Protein AF-A0A9D0LJM7-F1 (afdb_monomer)

Mean predicted aligned error: 14.71 Å

Secondary structure (DSSP, 8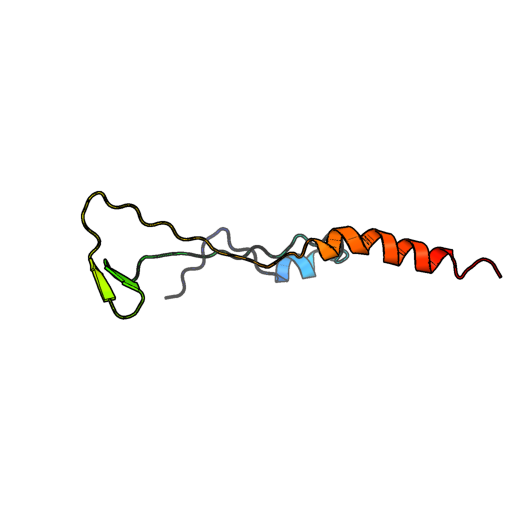-state):
-----TT---THHHHHTT--TTT-PPPP-------SSSEEEETTEEEE--TT-------------HHHHHHHHHHHHHHHTTS--

Sequence (85 aa):
MEYVSADAQTGEEVREAGLPPMLAQPLRYKALVTLHEGALVREGRRYQLSAGMHVTAEILLGRRTVAEYLLSPVWRVWHEAGRER

Solvent-accessible surface area (backbone atoms only — not comparable to full-atom values): 6212 Å² total; per-residue (Å²): 136,86,86,83,59,99,83,62,64,64,77,63,64,61,65,75,65,72,58,60,76,90,74,53,73,79,88,61,80,84,81,87,88,77,81,92,56,72,48,51,76,54,95,94,41,78,43,77,66,54,94,92,67,85,86,86,87,83,87,80,90,73,85,85,61,70,61,60,68,68,46,56,62,57,62,58,53,60,68,58,69,68,71,80,120

pLDDT: mean 72.0, std 15.67, range [41.22, 95.06]

Structure (mmCIF, N/CA/C/O backbone):
data_AF-A0A9D0LJM7-F1
#
_entry.id   AF-A0A9D0LJM7-F1
#
loop_
_atom_site.group_PDB
_atom_site.id
_atom_site.type_symbol
_atom_site.label_atom_id
_atom_site.label_alt_id
_atom_site.label_comp_id
_atom_site.label_asym_id
_atom_site.label_entity_id
_atom_site.label_seq_id
_atom_site.pdbx_PDB_ins_code
_atom_site.Cartn_x
_atom_site.Cartn_y
_atom_site.Cartn_z
_atom_site.occupancy
_atom_site.B_iso_or_equiv
_atom_site.auth_seq_id
_atom_site.auth_comp_id
_atom_site.auth_asym_id
_atom_site.auth_atom_id
_atom_site.pdbx_PDB_model_num
ATOM 1 N N . MET A 1 1 ? -21.120 9.616 -5.577 1.00 41.22 1 MET A N 1
ATOM 2 C CA . MET A 1 1 ? -20.483 10.944 -5.480 1.00 41.22 1 MET A CA 1
ATOM 3 C C . MET A 1 1 ? -19.034 10.744 -5.871 1.00 41.22 1 MET A C 1
ATOM 5 O O . MET A 1 1 ? -18.302 10.107 -5.124 1.00 41.22 1 MET A O 1
ATOM 9 N N . GLU A 1 2 ? -18.667 11.134 -7.083 1.00 49.91 2 GLU A N 1
ATOM 10 C CA . GLU A 1 2 ? -17.312 10.959 -7.608 1.00 49.91 2 GLU A CA 1
ATOM 11 C C . GLU A 1 2 ? -16.472 12.168 -7.174 1.00 49.91 2 GLU A C 1
ATOM 13 O O . GLU A 1 2 ? -16.837 13.309 -7.451 1.00 49.91 2 GLU A O 1
ATOM 18 N N . TYR A 1 3 ? -15.410 11.935 -6.400 1.00 54.31 3 TYR A N 1
ATOM 19 C CA . TYR A 1 3 ? -14.560 12.997 -5.859 1.00 54.31 3 TYR A CA 1
ATOM 20 C C . TYR A 1 3 ? -13.376 13.228 -6.796 1.00 54.31 3 TYR A C 1
ATOM 22 O O . TYR A 1 3 ? -12.358 12.542 -6.706 1.00 54.31 3 TYR A O 1
ATOM 30 N N . VAL A 1 4 ? -13.501 14.214 -7.681 1.00 54.41 4 VAL A N 1
ATOM 31 C CA . VAL A 1 4 ? -12.377 14.708 -8.484 1.00 54.41 4 VAL A CA 1
ATOM 32 C C . VAL A 1 4 ? -11.661 15.789 -7.680 1.00 54.41 4 VAL A C 1
ATOM 34 O O . VAL A 1 4 ? -12.271 16.743 -7.203 1.00 54.41 4 VAL A O 1
ATOM 37 N N . SER A 1 5 ? -10.362 15.604 -7.463 1.00 57.22 5 SER A N 1
ATOM 38 C CA . SER A 1 5 ? -9.533 16.582 -6.756 1.00 57.22 5 SER A CA 1
ATOM 39 C C . SER A 1 5 ? -8.957 17.627 -7.707 1.00 57.22 5 SER A C 1
ATOM 41 O O . SER A 1 5 ? -8.764 17.346 -8.885 1.00 57.22 5 SER A O 1
ATOM 43 N N . ALA A 1 6 ? -8.624 18.801 -7.168 1.00 57.41 6 ALA A N 1
ATOM 44 C CA . ALA A 1 6 ? -8.148 19.964 -7.922 1.00 57.41 6 ALA A CA 1
ATOM 45 C C . ALA A 1 6 ? -6.830 19.753 -8.704 1.00 57.41 6 ALA A C 1
ATOM 47 O O . ALA A 1 6 ? -6.473 20.591 -9.521 1.00 57.41 6 ALA A O 1
ATOM 48 N N . ASP A 1 7 ? -6.111 18.657 -8.454 1.00 62.78 7 ASP A N 1
ATOM 49 C CA . ASP A 1 7 ? -4.834 18.291 -9.074 1.00 62.78 7 ASP A CA 1
ATOM 50 C C . ASP A 1 7 ? -4.947 17.230 -10.189 1.00 62.78 7 ASP A C 1
ATOM 52 O O . ASP A 1 7 ? -3.930 16.802 -10.734 1.00 62.78 7 ASP A O 1
ATOM 56 N N . ALA A 1 8 ? -6.157 16.776 -10.536 1.00 57.88 8 ALA A N 1
ATOM 57 C CA . ALA A 1 8 ? -6.350 15.820 -11.626 1.00 57.88 8 ALA A CA 1
ATOM 58 C C . ALA A 1 8 ? -6.215 16.512 -12.997 1.00 57.88 8 ALA A C 1
ATOM 60 O O . ALA A 1 8 ? -7.050 17.336 -13.360 1.00 57.88 8 ALA A O 1
ATOM 61 N N . GLN A 1 9 ? -5.187 16.154 -13.773 1.00 59.84 9 GLN A N 1
ATOM 62 C CA . GLN A 1 9 ? -5.038 16.609 -15.160 1.00 59.84 9 GLN A CA 1
ATOM 63 C C . GLN A 1 9 ? -5.704 15.625 -16.124 1.00 59.84 9 GLN A C 1
ATOM 65 O O . GLN A 1 9 ? -5.442 14.420 -16.083 1.00 59.84 9 GLN A O 1
ATOM 70 N N . THR A 1 10 ? -6.553 16.143 -17.009 1.00 56.59 10 THR A N 1
ATOM 71 C CA . THR A 1 10 ? -7.266 15.345 -18.016 1.00 56.59 10 THR A CA 1
ATOM 72 C C . THR A 1 10 ? -6.492 15.390 -19.332 1.00 56.59 10 THR A C 1
ATOM 74 O O . THR A 1 10 ? -5.972 16.433 -19.717 1.00 56.59 10 THR A O 1
ATOM 77 N N . GLY A 1 11 ? -6.410 14.270 -20.056 1.00 53.22 11 GLY A N 1
ATOM 78 C CA . GLY A 1 11 ? -5.607 14.157 -21.285 1.00 53.22 11 GLY A CA 1
ATOM 79 C C . GLY A 1 11 ? -6.008 15.079 -22.450 1.00 53.22 11 GLY A C 1
ATOM 80 O O . GLY A 1 11 ? -5.308 15.096 -23.462 1.00 53.22 11 GLY A O 1
ATOM 81 N N . GLU A 1 12 ? -7.097 15.843 -22.332 1.00 54.59 12 GLU A N 1
ATOM 82 C CA . GLU A 1 12 ? -7.512 16.845 -23.323 1.00 54.59 12 GLU A CA 1
ATOM 83 C C . GLU A 1 12 ? -6.530 18.024 -23.421 1.00 54.59 12 GLU A C 1
ATOM 85 O O . GLU A 1 12 ? -6.217 18.449 -24.532 1.00 54.59 12 GLU A O 1
ATOM 90 N N . GLU A 1 13 ? -5.920 18.446 -22.305 1.00 55.31 13 GLU A N 1
ATOM 91 C CA . GLU A 1 13 ? -4.944 19.554 -22.265 1.00 55.31 13 GLU A CA 1
ATOM 92 C C . GLU A 1 13 ? -3.693 19.262 -23.123 1.00 55.31 13 GLU A C 1
ATOM 94 O O . GLU A 1 13 ? -3.094 20.153 -23.724 1.00 55.31 13 GLU A O 1
ATOM 99 N N . VAL A 1 14 ? -3.309 17.983 -23.230 1.00 51.09 14 VAL A N 1
ATOM 100 C CA . VAL A 1 14 ? -2.144 17.527 -24.011 1.00 51.09 14 VAL A CA 1
ATOM 101 C C . VAL A 1 14 ? -2.433 17.543 -25.517 1.00 51.09 14 VAL A C 1
ATOM 103 O O . VAL A 1 14 ? -1.524 17.759 -26.319 1.00 51.09 14 VAL A O 1
ATOM 106 N N . ARG A 1 15 ? -3.696 17.329 -25.914 1.00 53.59 15 ARG A N 1
ATOM 107 C CA . ARG A 1 15 ? -4.126 17.352 -27.323 1.00 53.59 15 ARG A CA 1
ATOM 108 C C . ARG A 1 15 ? -4.250 18.781 -27.843 1.00 53.59 15 ARG A C 1
ATOM 110 O O . ARG A 1 15 ? -3.921 19.027 -29.000 1.00 53.59 15 ARG A O 1
ATOM 117 N N . GLU A 1 16 ? -4.684 19.704 -26.988 1.00 56.19 16 GLU A N 1
ATOM 118 C CA . GLU A 1 16 ? -4.852 21.121 -27.323 1.00 56.19 16 GLU A CA 1
ATOM 119 C C . GLU A 1 16 ? -3.502 21.856 -27.451 1.00 56.19 16 GLU A C 1
ATOM 121 O O . GLU A 1 16 ? -3.357 22.755 -28.276 1.00 56.19 16 GLU A O 1
ATOM 126 N N . ALA A 1 17 ? -2.466 21.409 -26.727 1.00 61.97 17 ALA A N 1
ATOM 127 C CA . ALA A 1 17 ? -1.123 21.999 -26.767 1.00 61.97 17 ALA A CA 1
ATOM 128 C C . ALA A 1 17 ? -0.294 21.680 -28.036 1.00 61.97 17 ALA A C 1
ATOM 130 O O . ALA A 1 17 ? 0.793 22.233 -28.202 1.00 61.97 17 ALA A O 1
ATOM 131 N N . GLY A 1 18 ? -0.754 20.785 -28.925 1.00 56.31 18 GLY A N 1
ATOM 132 C CA . GLY A 1 18 ? -0.110 20.512 -30.225 1.00 56.31 18 GLY A CA 1
ATOM 133 C C . GLY A 1 18 ? 1.320 19.946 -30.168 1.00 56.31 18 GLY A C 1
ATOM 134 O O . GLY A 1 18 ? 2.039 19.978 -31.167 1.00 56.31 18 GLY A O 1
ATOM 135 N N . LEU A 1 19 ? 1.761 19.443 -29.011 1.00 58.78 19 LEU A N 1
ATOM 136 C CA . LEU A 1 19 ? 3.130 18.965 -28.812 1.00 58.78 19 LEU A CA 1
ATOM 137 C C . LEU A 1 19 ? 3.342 17.584 -29.463 1.00 58.78 19 LEU A C 1
ATOM 139 O O . LEU A 1 19 ? 2.478 16.709 -29.352 1.00 58.78 19 LEU A O 1
ATOM 143 N N . PRO A 1 20 ? 4.501 17.335 -30.106 1.00 55.09 20 PRO A N 1
ATOM 144 C CA . PRO A 1 20 ? 4.822 16.015 -30.634 1.00 55.09 20 PRO A CA 1
ATOM 145 C C . PRO A 1 20 ? 4.858 14.985 -29.488 1.00 55.09 20 PRO A C 1
ATOM 147 O O . PRO A 1 20 ? 5.378 15.292 -28.412 1.00 55.09 20 PRO A O 1
ATOM 150 N N . PRO A 1 21 ? 4.366 13.746 -29.696 1.00 54.62 21 PRO A N 1
ATOM 151 C CA . PRO A 1 21 ? 4.140 12.754 -28.634 1.00 54.62 21 PRO A CA 1
ATOM 152 C C . PRO A 1 21 ? 5.398 12.373 -27.838 1.00 54.62 21 PRO A C 1
ATOM 154 O O . PRO A 1 21 ? 5.296 11.844 -26.739 1.00 54.62 21 PRO A O 1
ATOM 157 N N . MET A 1 22 ? 6.588 12.682 -28.359 1.00 54.94 22 MET A N 1
ATOM 158 C CA . MET A 1 22 ? 7.870 12.475 -27.682 1.00 54.94 22 MET A CA 1
ATOM 159 C C . MET A 1 22 ? 8.154 13.497 -26.560 1.00 54.94 22 MET A C 1
ATOM 161 O O . MET A 1 22 ? 8.993 13.236 -25.704 1.00 54.94 22 MET A O 1
ATOM 165 N N . LEU A 1 23 ? 7.456 14.642 -26.553 1.00 51.84 23 LEU A N 1
ATOM 166 C CA . LEU A 1 23 ? 7.488 15.671 -25.500 1.00 51.84 23 LEU A CA 1
ATOM 167 C C . LEU A 1 23 ? 6.232 15.649 -24.610 1.00 51.84 23 LEU A C 1
ATOM 169 O O . LEU A 1 23 ? 6.170 16.382 -23.621 1.00 51.84 23 LEU A O 1
ATOM 173 N N . ALA A 1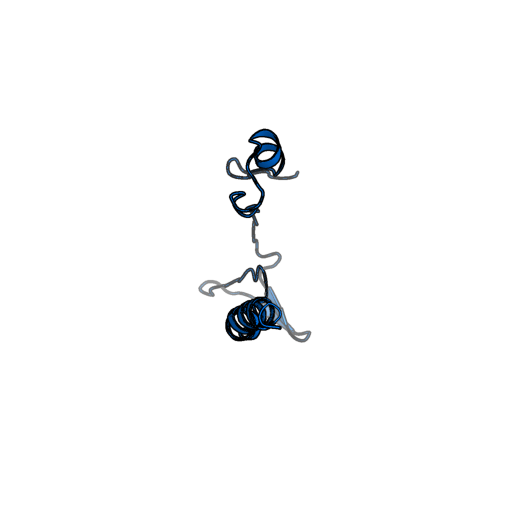 24 ? 5.230 14.830 -24.947 1.00 58.00 24 ALA A N 1
ATOM 174 C CA . ALA A 1 24 ? 4.025 14.678 -24.145 1.00 58.00 24 ALA A CA 1
ATOM 175 C C . ALA A 1 24 ? 4.389 14.001 -22.817 1.00 58.00 24 ALA A C 1
ATOM 177 O O . ALA A 1 24 ? 4.809 12.843 -22.781 1.00 58.00 24 ALA A O 1
ATOM 178 N N . GLN A 1 25 ? 4.263 14.739 -21.714 1.00 57.97 25 GLN A N 1
ATOM 179 C CA . GLN A 1 25 ? 4.468 14.173 -20.385 1.00 57.97 25 GLN A CA 1
ATOM 180 C C . GLN A 1 25 ? 3.479 13.014 -20.164 1.00 57.97 25 GLN A C 1
ATOM 182 O O . GLN A 1 25 ? 2.323 13.113 -20.585 1.00 57.97 25 GLN A O 1
ATOM 187 N N . PRO A 1 26 ? 3.902 11.913 -19.516 1.00 60.06 26 PRO A N 1
ATOM 188 C CA . PRO A 1 26 ? 3.010 10.794 -19.252 1.00 60.06 26 PRO A CA 1
ATOM 189 C C . PRO A 1 26 ? 1.815 11.262 -18.416 1.00 60.06 26 PRO 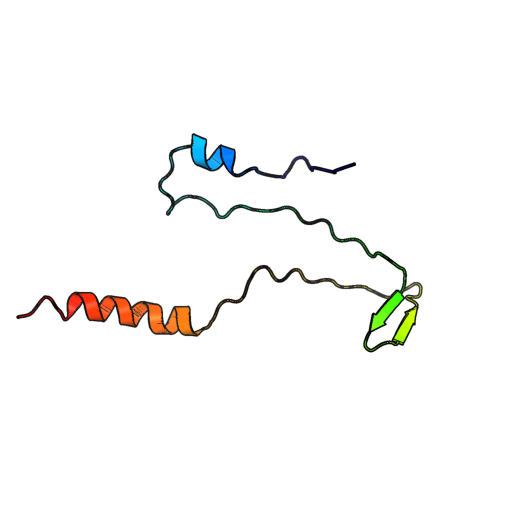A C 1
ATOM 191 O O . PRO A 1 26 ? 1.988 11.979 -17.429 1.00 60.06 26 PRO A O 1
ATOM 194 N N . LEU A 1 27 ? 0.615 10.839 -18.822 1.00 61.66 27 LEU A N 1
ATOM 195 C CA . LEU A 1 27 ? -0.634 11.116 -18.113 1.00 61.66 27 LEU A CA 1
ATOM 196 C C . LEU A 1 27 ? -0.492 10.691 -16.645 1.00 61.66 27 LEU A C 1
ATOM 198 O O . LEU A 1 27 ? -0.144 9.544 -16.352 1.00 61.66 27 LEU A O 1
ATOM 202 N N . ARG A 1 28 ? -0.734 11.627 -15.725 1.00 66.88 28 ARG A N 1
ATOM 203 C CA . ARG A 1 28 ? -0.689 11.385 -14.281 1.00 66.88 28 ARG A CA 1
ATOM 204 C C . ARG A 1 28 ? -2.113 11.194 -13.785 1.00 66.88 28 ARG A C 1
ATOM 206 O O . ARG A 1 28 ? -2.938 12.088 -13.921 1.00 66.88 28 ARG A O 1
ATOM 213 N N . TYR A 1 29 ? -2.384 10.036 -13.197 1.00 69.62 29 TYR A N 1
ATOM 214 C CA . TYR A 1 29 ? -3.692 9.718 -12.636 1.00 69.62 29 TYR A CA 1
ATOM 215 C C . TYR A 1 29 ? -3.644 9.805 -11.116 1.00 69.62 29 TYR A C 1
ATOM 217 O O . TYR A 1 29 ? -2.706 9.306 -10.489 1.00 69.62 29 TYR A O 1
ATOM 225 N N . LYS A 1 30 ? -4.672 10.414 -1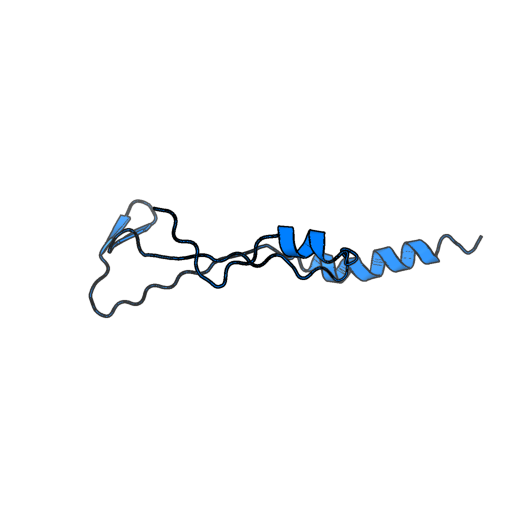0.520 1.00 79.00 30 LYS A N 1
ATOM 226 C CA . LYS A 1 30 ? -4.838 10.440 -9.069 1.00 79.00 30 LYS A CA 1
ATOM 227 C C . LYS A 1 30 ? -5.492 9.144 -8.592 1.00 79.00 30 LYS A C 1
ATOM 229 O O . LYS A 1 30 ? -6.510 8.732 -9.137 1.00 79.00 30 LYS A O 1
ATOM 234 N N . ALA A 1 31 ? -4.939 8.545 -7.541 1.00 82.44 31 ALA A N 1
ATOM 235 C CA . ALA A 1 31 ? -5.525 7.401 -6.853 1.00 82.44 31 ALA A CA 1
ATOM 236 C C . ALA A 1 31 ? -5.750 7.746 -5.376 1.00 82.44 31 ALA A C 1
ATOM 238 O O . ALA A 1 31 ? -4.853 8.261 -4.710 1.00 82.44 31 ALA A O 1
ATOM 239 N N . LEU A 1 32 ? -6.948 7.460 -4.866 1.00 89.31 32 LEU A N 1
ATOM 240 C CA . LEU A 1 32 ? -7.255 7.518 -3.439 1.00 89.31 32 LEU A CA 1
ATOM 241 C C . LEU A 1 32 ? -7.305 6.089 -2.903 1.00 89.31 32 LEU A C 1
ATOM 243 O O . LEU A 1 32 ? -8.003 5.243 -3.461 1.00 89.31 32 LEU A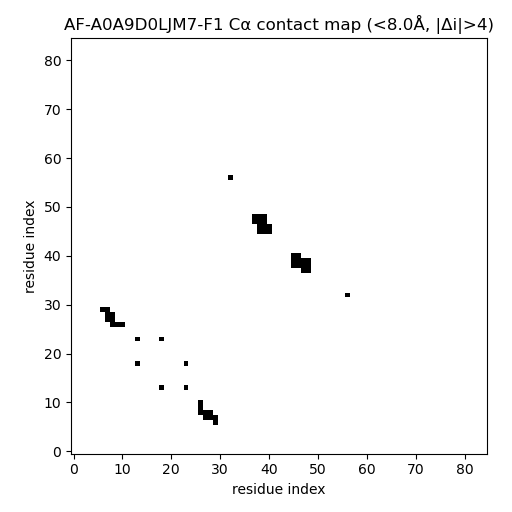 O 1
ATOM 247 N N . VAL A 1 33 ? -6.571 5.824 -1.823 1.00 87.69 33 VAL A N 1
ATOM 248 C CA . VAL A 1 33 ? -6.546 4.516 -1.162 1.00 87.69 33 VAL A CA 1
ATOM 249 C C . VAL A 1 33 ? -7.160 4.669 0.217 1.00 87.69 33 VAL A C 1
ATOM 251 O O . VAL A 1 33 ? -6.760 5.535 0.992 1.00 87.69 33 VAL A O 1
ATOM 254 N N . THR A 1 34 ? -8.139 3.824 0.515 1.00 90.50 34 THR A N 1
ATOM 255 C CA . THR A 1 34 ? -8.761 3.737 1.833 1.00 90.50 34 THR A CA 1
ATOM 256 C C . THR A 1 34 ? -8.861 2.281 2.249 1.00 90.50 34 THR A C 1
ATOM 258 O O . THR A 1 34 ? -8.977 1.383 1.412 1.00 90.50 34 THR A O 1
ATOM 261 N N . LEU A 1 35 ? -8.813 2.049 3.552 1.00 89.94 35 LEU A N 1
ATOM 262 C CA . LEU A 1 35 ? -9.041 0.734 4.111 1.00 89.94 35 LEU A CA 1
ATOM 263 C C . LEU A 1 35 ? -10.553 0.461 4.135 1.00 89.94 35 LEU A C 1
ATOM 265 O O . LEU A 1 35 ? -11.312 1.223 4.728 1.00 89.94 35 LEU A O 1
ATOM 269 N N . HIS A 1 36 ? -10.993 -0.622 3.490 1.00 88.00 36 HIS A N 1
ATOM 270 C CA . HIS A 1 36 ? -12.415 -0.980 3.431 1.00 88.00 36 HIS A CA 1
ATOM 271 C C . HIS A 1 36 ? -12.950 -1.496 4.775 1.00 88.00 36 HIS A C 1
ATOM 273 O O . HIS A 1 36 ? -14.065 -1.172 5.173 1.00 88.00 36 HIS A O 1
ATOM 279 N N . GLU A 1 37 ? -12.143 -2.283 5.485 1.00 89.44 37 GLU A N 1
ATOM 280 C CA . GLU A 1 37 ? -12.486 -2.845 6.786 1.00 89.44 37 GLU A CA 1
ATOM 281 C C . GLU A 1 37 ? -11.266 -2.864 7.705 1.00 89.44 37 GLU A C 1
ATOM 283 O O . GLU A 1 37 ? -10.136 -3.012 7.251 1.00 89.44 37 GLU A O 1
ATOM 288 N N . GLY A 1 38 ? -11.487 -2.781 9.018 1.00 92.44 38 GLY A N 1
ATOM 289 C CA . GLY A 1 38 ? -10.436 -2.900 10.035 1.00 92.44 38 GLY A CA 1
ATOM 290 C C . GLY A 1 38 ? -9.851 -4.311 10.169 1.00 92.44 38 GLY A C 1
ATOM 291 O O . GLY A 1 38 ? -9.492 -4.712 11.270 1.00 92.44 38 GLY A O 1
ATOM 292 N N . ALA A 1 39 ? -9.801 -5.086 9.088 1.00 93.25 39 ALA A N 1
ATOM 293 C CA . ALA A 1 39 ? -9.282 -6.439 9.065 1.00 93.25 39 ALA A CA 1
ATOM 294 C C . ALA A 1 39 ? -8.459 -6.691 7.799 1.00 93.25 39 ALA A C 1
ATOM 296 O O . ALA A 1 39 ? -8.782 -6.211 6.716 1.00 93.25 39 ALA A O 1
ATOM 297 N N . LEU A 1 40 ? -7.413 -7.500 7.932 1.00 90.75 40 LEU A N 1
ATOM 298 C CA . LEU A 1 40 ? -6.706 -8.093 6.808 1.00 90.75 40 LEU A CA 1
ATOM 299 C C . LEU A 1 40 ? -7.311 -9.470 6.526 1.00 90.75 40 LEU A C 1
ATOM 301 O O . LEU A 1 40 ? -7.303 -10.343 7.396 1.00 90.75 40 LEU A O 1
ATOM 305 N N . VAL A 1 41 ? -7.798 -9.685 5.307 1.00 91.56 41 VAL A N 1
ATOM 306 C CA . VAL A 1 41 ? -8.223 -11.008 4.838 1.00 91.56 41 VAL A CA 1
ATOM 307 C C . VAL A 1 41 ? -7.130 -11.588 3.954 1.00 91.56 41 VAL A C 1
ATOM 309 O O . VAL A 1 41 ? -6.791 -11.025 2.915 1.00 91.56 41 VAL A O 1
ATOM 312 N N . ARG A 1 42 ? -6.566 -12.723 4.366 1.00 91.25 42 ARG A N 1
ATOM 313 C CA . ARG A 1 42 ? -5.518 -13.424 3.620 1.00 91.25 42 ARG A CA 1
ATOM 314 C C . ARG A 1 42 ? -5.689 -14.925 3.776 1.00 91.25 42 ARG A C 1
ATOM 316 O O . ARG A 1 42 ? -5.884 -15.407 4.886 1.00 91.25 42 ARG A O 1
ATOM 323 N N . GLU A 1 43 ? -5.612 -15.656 2.663 1.00 93.69 43 GLU A N 1
ATOM 324 C CA . GLU A 1 43 ? -5.663 -17.130 2.654 1.00 93.69 43 GLU A CA 1
ATOM 325 C C . GLU A 1 43 ? -6.904 -17.689 3.389 1.00 93.69 43 GLU A C 1
ATOM 327 O O . GLU A 1 43 ? -6.834 -18.668 4.126 1.00 93.69 43 GLU A O 1
ATOM 332 N N . GLY A 1 44 ? -8.056 -17.022 3.239 1.00 94.38 44 GLY A N 1
ATOM 333 C CA . GLY A 1 44 ? -9.313 -17.404 3.898 1.00 94.38 44 GLY A CA 1
ATOM 334 C C . GLY A 1 44 ? -9.376 -17.101 5.401 1.00 94.38 44 GLY A C 1
ATOM 335 O O . GLY A 1 44 ? -10.376 -17.413 6.045 1.00 94.38 44 GLY A O 1
ATOM 336 N N . ARG A 1 45 ? -8.340 -16.480 5.974 1.00 94.31 45 ARG A N 1
ATOM 337 C CA . ARG A 1 45 ? -8.291 -16.067 7.379 1.00 94.31 45 ARG A CA 1
ATOM 338 C C . ARG A 1 45 ? -8.480 -14.565 7.507 1.00 94.31 45 ARG A C 1
ATOM 340 O O . ARG A 1 45 ? -7.959 -13.790 6.706 1.00 94.31 45 ARG A O 1
ATOM 347 N N . ARG A 1 46 ? -9.218 -14.168 8.542 1.00 94.25 46 ARG A N 1
ATOM 348 C CA . ARG A 1 46 ? -9.483 -12.772 8.893 1.00 94.25 46 ARG A CA 1
ATOM 349 C C . ARG A 1 46 ? -8.657 -12.390 10.118 1.00 94.25 46 ARG A C 1
ATOM 351 O O . ARG A 1 46 ? -8.781 -13.023 11.163 1.00 94.25 46 ARG A O 1
ATOM 358 N N . TYR A 1 47 ? -7.854 -11.343 9.987 1.00 92.50 47 TYR A N 1
ATOM 359 C CA . TYR A 1 47 ? -7.000 -10.801 11.040 1.00 92.50 47 TY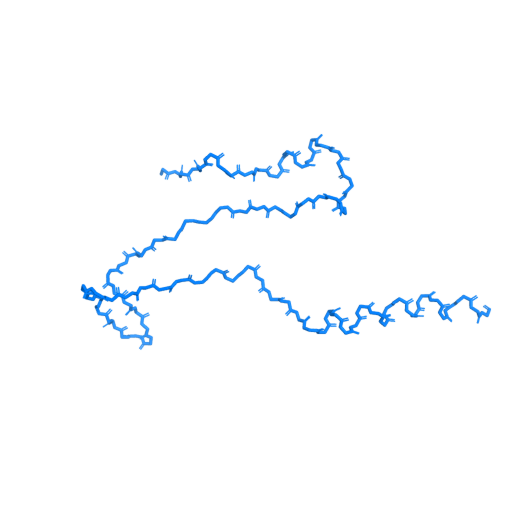R A CA 1
ATOM 360 C C . TYR A 1 47 ? -7.478 -9.396 11.393 1.00 92.50 47 TYR A C 1
ATOM 362 O O . TYR A 1 47 ? -7.419 -8.509 10.549 1.00 92.50 47 TYR A O 1
ATOM 370 N N . GLN A 1 48 ? -7.965 -9.182 12.614 1.00 95.06 48 GLN A N 1
ATOM 371 C CA . GLN A 1 48 ? -8.408 -7.853 13.045 1.00 95.06 48 GLN A CA 1
ATOM 372 C C . GLN A 1 48 ? -7.204 -6.927 13.250 1.00 95.06 48 GLN A C 1
ATOM 374 O O . GLN A 1 48 ? -6.216 -7.318 13.874 1.00 95.06 48 GLN A O 1
ATOM 379 N N . LEU A 1 49 ? -7.300 -5.704 12.736 1.00 93.88 49 LEU A N 1
ATOM 380 C CA . LEU A 1 49 ? -6.330 -4.647 12.984 1.00 93.88 49 LEU A CA 1
ATOM 381 C C . LEU A 1 49 ? -6.640 -4.003 14.337 1.00 93.88 49 LEU A C 1
ATOM 383 O O . LEU A 1 49 ? -7.763 -3.568 14.590 1.00 93.88 49 LEU A O 1
ATOM 387 N N . SER A 1 50 ? -5.630 -3.935 15.197 1.00 92.62 50 SER A N 1
ATOM 388 C CA . SER A 1 50 ? -5.724 -3.311 16.518 1.00 92.62 50 SER A CA 1
ATOM 389 C C . SER A 1 50 ? -5.040 -1.948 16.530 1.00 92.62 50 SER A C 1
ATOM 391 O O . SER A 1 50 ? -4.185 -1.650 15.693 1.00 92.62 50 SER A O 1
ATOM 393 N N . ALA A 1 51 ? -5.386 -1.121 17.518 1.00 91.19 51 ALA A N 1
ATOM 394 C CA . ALA A 1 51 ? -4.708 0.150 17.741 1.00 91.19 51 ALA A CA 1
ATOM 395 C C . ALA A 1 51 ? -3.185 -0.050 17.864 1.00 91.19 51 ALA A C 1
ATOM 397 O O . ALA A 1 51 ? -2.720 -1.002 18.492 1.00 91.19 51 ALA A O 1
ATOM 398 N N . GLY A 1 52 ? -2.417 0.846 17.244 1.00 93.19 52 GLY A N 1
ATOM 399 C CA . GLY A 1 52 ? -0.954 0.767 17.191 1.00 93.19 52 GLY A CA 1
ATOM 400 C C . GLY A 1 52 ? -0.387 -0.042 16.017 1.00 93.19 52 GLY A C 1
ATOM 401 O O . GLY A 1 52 ? 0.821 -0.000 15.802 1.00 93.19 52 GLY A O 1
ATOM 402 N N . MET A 1 53 ? -1.216 -0.735 15.228 1.00 92.94 53 MET A N 1
ATOM 403 C CA . MET A 1 53 ? -0.768 -1.399 13.997 1.00 92.94 53 MET A CA 1
ATOM 404 C C . MET A 1 53 ? -0.662 -0.417 12.821 1.00 92.94 53 MET A C 1
ATOM 406 O O . MET A 1 53 ? -1.474 0.498 12.687 1.00 92.94 53 MET A O 1
ATOM 410 N N . HIS A 1 54 ? 0.322 -0.635 11.945 1.00 90.62 54 HIS A N 1
ATOM 411 C CA . HIS A 1 54 ? 0.520 0.133 10.713 1.00 90.62 54 HIS A CA 1
ATOM 412 C C . HIS A 1 54 ? 0.034 -0.674 9.500 1.00 90.62 54 HIS A C 1
ATOM 414 O O . HIS A 1 54 ? 0.292 -1.874 9.415 1.00 90.62 54 HIS A O 1
ATOM 420 N N . VAL A 1 55 ? -0.630 -0.011 8.548 1.00 89.88 55 VAL A N 1
ATOM 421 C CA . VAL A 1 55 ? -1.048 -0.603 7.266 1.00 89.88 55 VAL A CA 1
ATOM 422 C C . VAL A 1 55 ? -0.330 0.099 6.120 1.00 89.88 55 VAL A C 1
ATOM 424 O O . VAL A 1 55 ? -0.363 1.322 6.023 1.00 89.88 55 VAL A O 1
ATOM 427 N N . THR A 1 56 ? 0.301 -0.678 5.244 1.00 90.81 56 THR A N 1
ATOM 428 C CA . THR A 1 56 ? 1.021 -0.177 4.068 1.00 90.81 56 THR A CA 1
ATOM 429 C C . THR A 1 56 ? 0.349 -0.696 2.803 1.00 90.81 56 THR A C 1
ATOM 431 O O . THR A 1 56 ? -0.023 -1.866 2.732 1.00 90.81 56 THR A O 1
ATOM 434 N N . ALA A 1 57 ? 0.201 0.172 1.803 1.00 88.62 57 ALA A N 1
ATOM 435 C CA . ALA A 1 57 ? -0.301 -0.180 0.483 1.00 88.62 57 ALA A CA 1
ATOM 436 C C . ALA A 1 57 ? 0.648 0.370 -0.586 1.00 88.62 57 ALA A C 1
ATOM 438 O O . ALA A 1 57 ? 1.075 1.521 -0.506 1.00 88.62 57 ALA A O 1
ATOM 439 N N . GLU A 1 58 ? 0.952 -0.445 -1.592 1.00 88.44 58 GLU A N 1
ATOM 440 C CA . GLU A 1 58 ? 1.789 -0.066 -2.728 1.00 88.44 58 GLU A CA 1
ATOM 441 C C . GLU A 1 58 ? 0.964 -0.124 -4.015 1.00 88.44 58 GLU A C 1
ATOM 443 O O . GLU A 1 58 ? 0.269 -1.107 -4.277 1.00 88.44 58 GLU A O 1
ATOM 448 N N . ILE A 1 59 ? 1.044 0.930 -4.833 1.00 85.31 59 ILE A N 1
ATOM 449 C CA . ILE A 1 59 ? 0.408 0.972 -6.153 1.00 85.31 59 ILE A CA 1
ATOM 450 C C . ILE A 1 59 ? 1.477 0.676 -7.207 1.00 85.31 59 ILE A C 1
ATOM 452 O O . ILE A 1 59 ? 2.316 1.518 -7.524 1.00 85.31 59 ILE A O 1
ATOM 456 N N . LEU A 1 60 ? 1.435 -0.529 -7.772 1.00 86.69 60 LEU A N 1
ATOM 457 C CA . LEU A 1 60 ? 2.338 -0.947 -8.842 1.00 86.69 60 LEU A CA 1
ATOM 458 C C . LEU A 1 60 ? 1.790 -0.481 -10.200 1.00 86.69 60 LEU A C 1
ATOM 460 O O . LEU A 1 60 ? 0.853 -1.069 -10.733 1.00 86.69 60 LEU A O 1
ATOM 464 N N . LEU A 1 61 ? 2.382 0.571 -10.773 1.00 81.00 61 LEU A N 1
ATOM 465 C CA . LEU A 1 61 ? 1.928 1.190 -12.033 1.00 81.00 61 LEU A CA 1
ATOM 466 C C . LEU A 1 61 ? 2.426 0.488 -13.311 1.00 81.00 61 LEU A C 1
ATOM 468 O O . LEU A 1 61 ? 2.082 0.898 -14.417 1.00 81.00 61 LEU A O 1
ATOM 472 N N . GLY A 1 62 ? 3.255 -0.549 -13.195 1.00 75.56 62 GLY A N 1
ATOM 473 C CA . GLY A 1 62 ? 3.769 -1.275 -14.352 1.00 75.56 62 GLY A CA 1
ATOM 474 C C . GLY A 1 62 ? 4.860 -2.276 -14.000 1.00 75.56 62 GLY A C 1
ATOM 475 O O . GLY A 1 62 ? 5.302 -2.378 -12.857 1.00 75.56 62 GLY A O 1
ATOM 476 N N . ARG A 1 63 ? 5.305 -3.022 -15.011 1.00 72.69 63 ARG A N 1
ATOM 477 C CA . ARG A 1 63 ? 6.414 -3.976 -14.923 1.00 72.69 63 ARG A CA 1
ATOM 478 C C . ARG A 1 63 ? 7.402 -3.621 -16.025 1.00 72.69 63 ARG A C 1
ATOM 480 O O . ARG A 1 63 ? 7.068 -3.776 -17.193 1.00 72.69 63 ARG A O 1
ATOM 487 N N . ARG A 1 64 ? 8.584 -3.119 -15.663 1.00 74.81 64 ARG A N 1
ATOM 488 C CA . ARG A 1 64 ? 9.683 -2.916 -16.617 1.00 74.81 64 ARG A CA 1
ATOM 489 C C . ARG A 1 64 ? 10.610 -4.112 -16.572 1.00 74.81 64 ARG A C 1
ATOM 491 O O . ARG A 1 64 ? 11.007 -4.541 -15.487 1.00 74.81 64 ARG A O 1
ATOM 498 N N . THR A 1 65 ? 10.943 -4.652 -17.734 1.00 78.44 65 THR A N 1
ATOM 499 C CA . THR A 1 65 ? 11.897 -5.756 -17.822 1.00 78.44 65 THR A CA 1
ATOM 500 C C . THR A 1 65 ? 13.310 -5.214 -18.022 1.00 78.44 65 THR A C 1
ATOM 502 O O . THR A 1 65 ? 13.527 -4.266 -18.770 1.00 78.44 65 THR A O 1
ATOM 505 N N . VAL A 1 66 ? 14.310 -5.831 -17.381 1.00 77.44 66 VAL A N 1
ATOM 506 C CA . VAL A 1 66 ? 15.726 -5.467 -17.603 1.00 77.44 66 VAL A CA 1
ATOM 507 C C . VAL A 1 66 ? 16.128 -5.689 -19.070 1.00 77.44 66 VAL A C 1
ATOM 509 O O . VAL A 1 66 ? 16.955 -4.956 -19.607 1.00 77.44 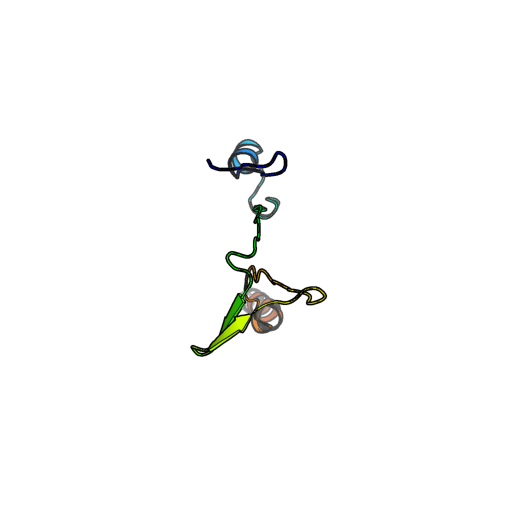66 VAL A O 1
ATOM 512 N N . ALA A 1 67 ? 15.490 -6.651 -19.744 1.00 79.81 67 ALA A N 1
ATOM 513 C CA . ALA A 1 67 ? 15.677 -6.925 -21.166 1.00 79.81 67 ALA A CA 1
ATOM 514 C C . ALA A 1 67 ? 15.447 -5.692 -22.060 1.00 79.81 67 ALA A C 1
ATOM 516 O O . ALA A 1 67 ? 16.160 -5.539 -23.047 1.00 79.81 67 ALA A O 1
ATOM 517 N N . GLU A 1 68 ? 14.532 -4.781 -21.706 1.00 70.50 68 GLU A N 1
ATOM 518 C CA . GLU A 1 68 ? 14.319 -3.527 -22.448 1.00 70.50 68 GLU A CA 1
ATOM 519 C C . GLU A 1 68 ? 15.588 -2.661 -22.503 1.00 70.50 68 GLU A C 1
ATOM 521 O O . GLU A 1 68 ? 15.897 -2.085 -23.545 1.00 70.50 68 GLU A O 1
ATOM 526 N N . TYR A 1 69 ? 16.369 -2.610 -21.420 1.00 70.38 69 TYR A N 1
ATOM 527 C CA . TYR A 1 69 ? 17.635 -1.870 -21.381 1.00 70.38 69 TYR A CA 1
ATOM 528 C C . TYR A 1 69 ? 18.746 -2.595 -22.137 1.00 70.38 69 TYR A C 1
ATOM 530 O O . TYR A 1 69 ? 19.529 -1.960 -22.842 1.00 70.38 69 TYR A O 1
ATOM 538 N N . LEU A 1 70 ? 18.803 -3.922 -22.007 1.00 79.00 70 LEU A N 1
ATOM 539 C CA . LEU A 1 70 ? 19.855 -4.735 -22.618 1.00 79.00 70 LEU A CA 1
ATOM 540 C C . LEU A 1 70 ? 19.691 -4.870 -24.135 1.00 79.00 70 LEU A C 1
ATOM 542 O O . LEU A 1 70 ? 20.682 -4.881 -24.859 1.00 79.00 70 LEU A O 1
ATOM 546 N N . LEU A 1 71 ? 18.454 -4.950 -24.628 1.00 71.06 71 LEU A N 1
ATOM 547 C CA . LEU A 1 71 ? 18.168 -5.103 -26.056 1.00 71.06 71 LEU A CA 1
ATOM 548 C C . LEU A 1 71 ? 18.041 -3.762 -26.788 1.00 71.06 71 LEU A C 1
ATOM 550 O O . LEU A 1 71 ? 18.248 -3.733 -27.998 1.00 71.06 71 LEU A O 1
ATOM 554 N N . SER A 1 72 ? 17.771 -2.652 -26.089 1.00 63.88 72 SER A N 1
ATOM 555 C CA . SER A 1 72 ? 17.750 -1.291 -26.662 1.00 63.88 72 SER A CA 1
ATOM 556 C C . SER A 1 72 ? 18.936 -0.970 -27.599 1.00 63.88 72 SER A C 1
ATOM 558 O O . SER A 1 72 ? 18.696 -0.492 -28.712 1.00 63.88 72 SER A O 1
ATOM 560 N N . PRO A 1 73 ? 20.205 -1.252 -27.238 1.00 62.06 73 PRO A N 1
ATOM 561 C CA . PRO A 1 73 ? 21.337 -0.991 -28.129 1.00 62.06 73 PRO A CA 1
ATOM 562 C C . PRO A 1 73 ? 21.428 -1.956 -29.324 1.00 62.06 73 PRO A C 1
ATOM 564 O O . PRO A 1 73 ? 21.900 -1.553 -30.385 1.00 62.06 73 PRO A O 1
ATOM 567 N N . VAL A 1 74 ? 20.948 -3.198 -29.201 1.00 63.03 74 VAL A N 1
ATOM 568 C CA . VAL A 1 74 ? 21.085 -4.234 -30.246 1.00 63.03 74 VAL A CA 1
ATOM 569 C C . VAL A 1 74 ? 20.273 -3.884 -31.496 1.00 63.03 74 VAL A C 1
ATOM 571 O O . VAL A 1 74 ? 20.756 -4.037 -32.618 1.00 63.03 74 VAL A O 1
ATOM 574 N N . TRP A 1 75 ? 19.076 -3.320 -31.318 1.00 58.66 75 TRP A N 1
ATOM 575 C CA . TRP A 1 75 ? 18.239 -2.859 -32.433 1.00 58.66 75 TRP A CA 1
ATOM 576 C C . TRP A 1 75 ? 18.877 -1.719 -33.234 1.00 58.66 75 TRP A C 1
ATOM 578 O O . TRP A 1 75 ? 18.677 -1.628 -34.445 1.00 58.66 75 TRP A O 1
ATOM 588 N N . ARG A 1 76 ? 19.664 -0.860 -32.573 1.00 59.91 76 ARG A N 1
ATOM 589 C CA . ARG A 1 76 ? 20.335 0.277 -33.216 1.00 59.91 76 ARG A CA 1
ATOM 590 C C . ARG A 1 76 ? 21.448 -0.184 -34.161 1.00 59.91 76 ARG A C 1
ATOM 592 O O . ARG A 1 76 ? 21.562 0.338 -35.263 1.00 59.91 76 ARG A O 1
ATOM 599 N N . VAL A 1 77 ? 22.187 -1.221 -33.769 1.00 62.72 77 VAL A N 1
ATOM 600 C CA . VAL A 1 77 ? 23.306 -1.778 -3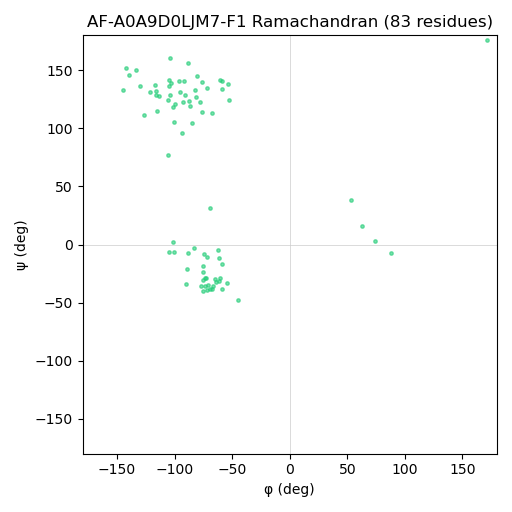4.548 1.00 62.72 77 VAL A CA 1
ATOM 601 C C . VAL A 1 77 ? 22.826 -2.512 -35.807 1.00 62.72 77 VAL A C 1
ATOM 603 O O . VAL A 1 77 ? 23.457 -2.420 -36.858 1.00 62.72 77 VAL A O 1
ATOM 606 N N . TRP A 1 78 ? 21.676 -3.189 -35.754 1.00 60.53 78 TRP A N 1
ATOM 607 C CA . TRP A 1 78 ? 21.108 -3.861 -36.933 1.00 60.53 78 TRP A CA 1
ATOM 608 C C . TRP A 1 78 ? 20.700 -2.905 -38.0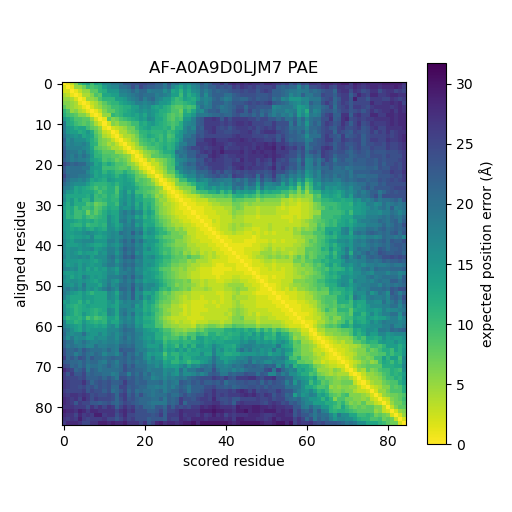59 1.00 60.53 78 TRP A C 1
ATOM 610 O O . TRP A 1 78 ? 20.762 -3.287 -39.226 1.00 60.53 78 TRP A O 1
ATOM 620 N N . HIS A 1 79 ? 20.317 -1.668 -37.738 1.00 59.25 79 HIS A N 1
ATOM 621 C CA . HIS A 1 79 ? 19.961 -0.671 -38.753 1.00 59.25 79 HIS A CA 1
ATOM 622 C C . HIS A 1 79 ? 21.177 -0.075 -39.477 1.00 59.25 79 HIS A C 1
ATOM 624 O O . HIS A 1 79 ? 21.045 0.402 -40.603 1.00 59.25 79 HIS A O 1
ATOM 630 N N . GLU A 1 80 ? 22.354 -0.115 -38.855 1.00 58.31 80 GLU A N 1
ATOM 631 C CA . GLU A 1 80 ? 23.590 0.444 -39.409 1.00 58.31 80 GLU A CA 1
ATOM 632 C C . GLU A 1 80 ? 24.351 -0.600 -40.249 1.00 58.31 80 GLU A C 1
ATOM 634 O O . GLU A 1 80 ? 24.866 -0.283 -41.319 1.00 58.31 80 GLU A O 1
ATOM 639 N N . ALA A 1 81 ? 24.284 -1.882 -39.867 1.00 60.41 81 ALA A N 1
ATOM 640 C CA . ALA A 1 81 ? 24.922 -2.994 -40.584 1.00 60.41 81 ALA A CA 1
ATOM 641 C C . ALA A 1 81 ? 24.268 -3.368 -41.936 1.00 60.41 81 ALA A C 1
ATOM 643 O O . ALA A 1 81 ? 24.821 -4.160 -42.696 1.00 60.41 81 ALA A O 1
ATOM 644 N N . GLY A 1 82 ? 23.084 -2.830 -42.249 1.00 59.88 82 GLY A N 1
ATOM 645 C CA . GLY A 1 82 ? 22.391 -3.072 -43.521 1.00 59.88 82 GLY A CA 1
ATOM 646 C C . GLY A 1 82 ? 22.770 -2.112 -44.652 1.00 59.88 82 GLY A C 1
ATOM 647 O O . GLY A 1 82 ? 22.299 -2.305 -45.770 1.00 59.88 82 GLY A O 1
ATOM 648 N N . ARG A 1 83 ? 23.566 -1.068 -44.372 1.00 60.69 83 ARG A N 1
ATOM 649 C CA . ARG A 1 83 ? 23.872 0.005 -45.336 1.00 60.69 83 ARG A CA 1
ATOM 650 C C . ARG A 1 83 ? 25.241 -0.128 -46.012 1.00 60.69 83 ARG A C 1
ATOM 652 O O . ARG A 1 83 ? 25.517 0.606 -46.952 1.00 60.69 83 ARG A O 1
ATOM 659 N N . GLU A 1 84 ? 26.062 -1.087 -45.598 1.00 56.50 84 GLU A N 1
ATOM 660 C CA . GLU A 1 84 ? 27.312 -1.429 -46.284 1.00 56.50 84 GLU A CA 1
ATOM 661 C C . GLU A 1 84 ? 27.160 -2.745 -47.051 1.00 56.50 84 GLU A C 1
ATOM 663 O O . GLU A 1 84 ? 27.578 -3.813 -46.602 1.00 56.50 84 GLU A O 1
ATOM 668 N N . ARG A 1 85 ? 26.485 -2.657 -48.199 1.00 56.12 85 ARG A N 1
ATOM 669 C CA . ARG A 1 85 ? 26.739 -3.441 -49.419 1.00 56.12 85 ARG A CA 1
ATOM 670 C C . ARG A 1 85 ? 25.831 -2.970 -50.544 1.00 56.12 85 ARG A C 1
ATOM 672 O O . ARG A 1 85 ? 24.605 -2.897 -50.310 1.00 56.12 85 ARG A O 1
#

Foldseek 3Di:
DDDDDPPQDDCVVQVVVPDDPVPRDPHDGDDDDDDPDQWDQDPNDTHGHDPPDDDDDDDDPDDDDPVCVVCVVVVVVVVVVVPPD

Radius of gyration: 23.01 Å; Cα contacts (8 Å, |Δi|>4): 25; chains: 1; bounding box: 48×39×67 Å